Protein AF-A0A060CC88-F1 (afdb_monomer_lite)

Sequence (126 aa):
MRRVSWSDIPGWETEDHAAAWAAFAVTAHLIGMKDMSRVHPTPRQAFETLFDPYEVVPAGKAFFTGYYEPEIAGSLHRSARFTAALYAKPPGLKPPAKWHSRAEIAAGNLLAGQEIAWVETPVDAF

Structure (mmCIF, N/CA/C/O backbone):
data_AF-A0A060CC88-F1
#
_entry.id   AF-A0A060CC88-F1
#
loop_
_atom_site.group_PDB
_atom_site.id
_atom_site.type_symbol
_atom_site.label_atom_id
_atom_site.label_alt_id
_atom_site.label_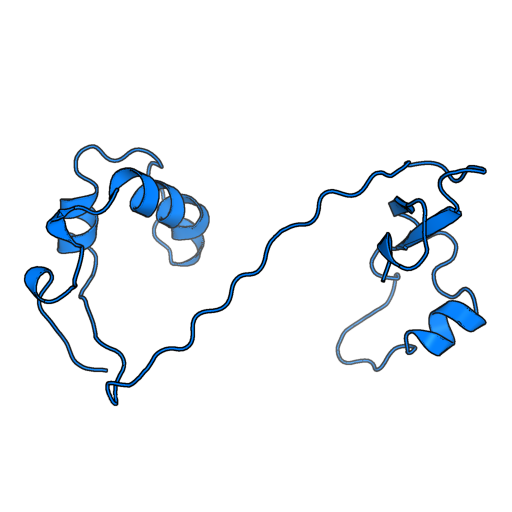comp_id
_atom_site.label_asym_id
_atom_site.label_entity_id
_atom_site.label_seq_id
_atom_site.pdbx_PDB_ins_code
_atom_site.Cartn_x
_atom_site.Cartn_y
_atom_site.Cartn_z
_atom_site.occupancy
_atom_site.B_iso_or_equiv
_atom_site.auth_seq_id
_atom_site.auth_comp_id
_atom_site.auth_asym_id
_atom_site.auth_atom_id
_atom_site.pdbx_PDB_model_num
ATOM 1 N N . MET A 1 1 ? 14.843 -16.478 -15.409 1.00 89.06 1 MET A N 1
ATOM 2 C CA . MET A 1 1 ? 14.614 -15.147 -16.013 1.00 89.06 1 MET A CA 1
ATOM 3 C C . MET A 1 1 ? 15.405 -15.071 -17.311 1.00 89.06 1 MET A C 1
ATOM 5 O O . MET A 1 1 ? 16.429 -15.741 -17.402 1.00 89.06 1 MET A O 1
ATOM 9 N N . ARG A 1 2 ? 14.934 -14.311 -18.301 1.00 92.31 2 ARG A N 1
ATOM 10 C CA . ARG A 1 2 ? 15.575 -14.109 -19.612 1.00 92.31 2 ARG A CA 1
ATOM 11 C C . ARG A 1 2 ? 15.748 -12.610 -19.848 1.00 92.31 2 ARG A C 1
ATOM 13 O O . ARG A 1 2 ? 14.771 -11.886 -19.715 1.00 92.31 2 ARG A O 1
ATOM 20 N N . ARG A 1 3 ? 16.956 -12.143 -20.177 1.00 95.31 3 ARG A N 1
ATOM 21 C CA . ARG A 1 3 ? 17.171 -10.728 -20.533 1.00 95.31 3 ARG A CA 1
ATOM 22 C C . ARG A 1 3 ? 16.464 -10.423 -21.854 1.00 95.31 3 ARG A C 1
ATOM 24 O O . ARG A 1 3 ? 16.537 -11.242 -22.771 1.00 95.31 3 ARG A O 1
ATOM 31 N N . VAL A 1 4 ? 15.811 -9.271 -21.939 1.00 95.69 4 VAL A N 1
ATOM 32 C CA . VAL A 1 4 ? 15.139 -8.772 -23.150 1.00 95.69 4 VAL A CA 1
ATOM 33 C C . VAL A 1 4 ? 15.612 -7.350 -23.459 1.00 95.69 4 VAL A C 1
ATOM 35 O O . VAL A 1 4 ? 16.391 -6.780 -22.696 1.00 95.69 4 VAL A O 1
ATOM 38 N N . SER A 1 5 ? 15.206 -6.786 -24.591 1.00 97.06 5 SER A N 1
ATOM 39 C CA . SER A 1 5 ? 15.377 -5.360 -24.875 1.00 97.06 5 SER A CA 1
ATOM 40 C C . SER A 1 5 ? 14.166 -4.562 -24.381 1.00 97.06 5 SER A C 1
ATOM 42 O O . SER A 1 5 ? 13.076 -5.105 -24.218 1.00 97.06 5 SER A O 1
ATOM 44 N N . TRP A 1 6 ? 14.333 -3.256 -24.168 1.00 97.38 6 TRP A N 1
ATOM 45 C CA . TRP A 1 6 ? 13.218 -2.373 -23.802 1.00 97.38 6 TRP A CA 1
ATOM 46 C C . TRP A 1 6 ? 12.116 -2.352 -24.870 1.00 97.38 6 TRP A C 1
ATOM 48 O O . TRP A 1 6 ? 10.936 -2.336 -24.533 1.00 97.38 6 TRP A O 1
ATOM 58 N N . SER A 1 7 ? 12.486 -2.456 -26.151 1.00 96.00 7 SER A N 1
ATOM 59 C CA . SER A 1 7 ? 11.533 -2.553 -27.263 1.00 96.00 7 SER A CA 1
ATOM 60 C C . SER A 1 7 ? 10.759 -3.874 -27.309 1.00 96.00 7 SER A C 1
ATOM 62 O O . SER A 1 7 ? 9.745 -3.948 -27.999 1.00 96.00 7 SER A O 1
ATOM 64 N N . ASP A 1 8 ? 11.200 -4.907 -26.580 1.00 94.94 8 ASP A N 1
ATOM 65 C CA . ASP A 1 8 ? 10.458 -6.168 -26.464 1.00 94.94 8 ASP A CA 1
ATOM 66 C C . ASP A 1 8 ? 9.316 -6.085 -25.437 1.00 94.94 8 ASP A C 1
ATOM 68 O O . ASP A 1 8 ? 8.498 -7.001 -25.373 1.00 94.94 8 ASP A O 1
ATOM 72 N N . ILE A 1 9 ? 9.247 -5.022 -24.620 1.00 94.81 9 ILE A N 1
ATOM 73 C CA . ILE A 1 9 ? 8.206 -4.842 -23.600 1.00 94.81 9 ILE A CA 1
ATOM 74 C C . ILE A 1 9 ? 6.976 -4.182 -24.241 1.00 94.81 9 ILE A C 1
ATOM 76 O O . ILE A 1 9 ? 7.029 -3.004 -24.613 1.00 94.81 9 ILE A O 1
ATOM 80 N N . PRO A 1 10 ? 5.831 -4.885 -24.342 1.00 94.19 10 PRO A N 1
ATOM 81 C CA . PRO A 1 10 ? 4.619 -4.299 -24.898 1.00 94.19 10 PRO A CA 1
ATOM 82 C C . PRO A 1 10 ? 4.166 -3.084 -24.083 1.00 94.19 10 PRO A C 1
ATOM 84 O O . PRO A 1 10 ? 4.051 -3.160 -22.863 1.00 94.19 10 PRO A O 1
ATOM 87 N N . GLY A 1 11 ? 3.885 -1.974 -24.766 1.00 96.62 11 GLY A N 1
ATOM 88 C CA . GLY A 1 11 ? 3.419 -0.733 -24.140 1.00 96.62 11 GLY A CA 1
ATOM 89 C C . GLY A 1 11 ? 4.525 0.196 -23.636 1.00 96.62 11 GLY A C 1
ATOM 90 O O . GLY A 1 11 ? 4.208 1.340 -23.321 1.00 96.62 11 GLY A O 1
ATOM 91 N N . TRP A 1 12 ? 5.799 -0.230 -23.642 1.00 97.81 12 TRP A N 1
ATOM 92 C CA . TRP A 1 12 ? 6.913 0.590 -23.146 1.00 97.81 12 TRP A CA 1
ATOM 93 C C . TRP A 1 12 ? 6.959 1.972 -23.797 1.00 97.81 12 TRP A C 1
ATOM 95 O O . TRP A 1 12 ? 7.004 2.970 -23.101 1.00 97.81 12 TRP A O 1
ATOM 105 N N . GLU A 1 13 ? 6.843 2.061 -25.123 1.00 97.12 13 GLU A N 1
ATOM 106 C CA . GLU A 1 13 ? 6.910 3.338 -25.854 1.00 97.12 13 GLU A CA 1
ATOM 107 C C . GLU A 1 13 ? 5.840 4.365 -25.439 1.00 97.12 13 GLU A C 1
ATOM 109 O O . GLU A 1 13 ? 6.068 5.569 -25.545 1.00 97.12 13 GLU A O 1
ATOM 114 N N . THR A 1 14 ? 4.677 3.898 -24.982 1.00 97.25 14 THR A N 1
ATOM 115 C CA . THR A 1 14 ? 3.489 4.725 -24.711 1.00 97.25 14 THR A CA 1
ATOM 116 C C . THR A 1 14 ? 3.160 4.861 -23.225 1.00 97.25 14 THR A C 1
ATOM 118 O O . THR A 1 14 ? 2.155 5.479 -22.888 1.00 97.25 14 THR A O 1
ATOM 121 N N . GLU A 1 15 ? 3.967 4.269 -22.345 1.00 97.56 15 GLU A N 1
ATOM 122 C CA . GLU A 1 15 ? 3.767 4.299 -20.895 1.00 97.56 15 GLU A CA 1
ATOM 123 C C . GLU A 1 15 ? 3.889 5.723 -20.321 1.00 97.56 15 GLU A C 1
ATOM 125 O O . GLU A 1 15 ? 4.688 6.547 -20.792 1.00 97.56 15 GLU A O 1
ATOM 130 N N . ASP A 1 16 ? 3.156 6.001 -19.240 1.00 98.25 16 ASP A N 1
ATOM 131 C CA . ASP A 1 16 ? 3.384 7.184 -18.413 1.00 98.25 16 ASP A CA 1
ATOM 132 C C . ASP A 1 16 ? 4.591 6.947 -17.496 1.00 98.25 16 ASP A C 1
ATOM 134 O O . ASP A 1 16 ? 4.506 6.653 -16.299 1.00 98.25 16 ASP A O 1
ATOM 138 N N . HIS A 1 17 ? 5.773 7.102 -18.084 1.00 98.31 17 HIS A N 1
ATOM 139 C CA . HIS A 1 17 ? 7.029 6.933 -17.367 1.00 98.31 17 HIS A CA 1
ATOM 140 C C . HIS A 1 17 ? 7.181 7.937 -16.219 1.00 98.31 17 HIS A C 1
ATOM 142 O O . HIS A 1 17 ? 7.901 7.651 -15.263 1.00 98.31 17 HIS A O 1
ATOM 148 N N . ALA A 1 18 ? 6.532 9.106 -16.289 1.00 98.00 18 ALA A N 1
ATOM 149 C CA . ALA A 1 18 ? 6.578 10.080 -15.206 1.00 98.00 18 ALA A CA 1
ATOM 150 C C . ALA A 1 18 ? 5.829 9.550 -13.976 1.00 98.00 18 ALA A C 1
ATOM 152 O O . ALA A 1 18 ? 6.375 9.602 -12.872 1.00 98.00 18 ALA A O 1
ATOM 153 N N . ALA A 1 19 ? 4.640 8.968 -14.161 1.00 98.19 19 ALA A N 1
ATOM 154 C CA . ALA A 1 19 ? 3.905 8.295 -13.091 1.00 98.19 19 ALA A CA 1
ATOM 155 C C . ALA A 1 19 ? 4.666 7.073 -12.548 1.00 98.19 19 ALA A C 1
ATOM 157 O O . ALA A 1 19 ? 4.803 6.927 -11.330 1.00 98.19 19 ALA A O 1
ATOM 158 N N . ALA A 1 20 ? 5.234 6.238 -13.426 1.00 97.88 20 ALA A N 1
ATOM 159 C CA . ALA A 1 20 ? 6.042 5.084 -13.020 1.00 97.88 20 ALA A CA 1
ATOM 160 C C . ALA A 1 20 ? 7.279 5.500 -12.202 1.00 97.88 20 ALA A C 1
ATOM 162 O O . ALA A 1 20 ? 7.588 4.897 -11.172 1.00 97.88 20 ALA A O 1
ATOM 163 N N . TRP A 1 21 ? 7.966 6.569 -12.615 1.00 97.94 21 TRP A N 1
ATOM 164 C CA . TRP A 1 21 ? 9.109 7.111 -11.883 1.00 97.94 21 TRP A CA 1
ATOM 165 C C . TRP A 1 21 ? 8.697 7.702 -10.533 1.00 97.94 21 TRP A C 1
ATOM 167 O O . TRP A 1 21 ? 9.353 7.451 -9.521 1.00 97.94 21 TRP A O 1
ATOM 177 N N . ALA A 1 22 ? 7.591 8.448 -10.490 1.00 97.56 22 ALA A N 1
ATOM 178 C CA . ALA A 1 22 ? 7.056 8.985 -9.245 1.00 97.56 22 ALA A CA 1
ATOM 179 C C . ALA A 1 22 ? 6.737 7.863 -8.244 1.00 97.56 22 ALA A C 1
ATOM 181 O O . ALA A 1 22 ? 7.060 8.008 -7.064 1.00 97.56 22 ALA A O 1
ATOM 182 N N . ALA A 1 23 ? 6.179 6.740 -8.714 1.00 97.06 23 ALA A N 1
ATOM 183 C CA . ALA A 1 23 ? 5.937 5.546 -7.906 1.00 97.06 23 ALA A CA 1
ATOM 184 C C . ALA A 1 23 ? 7.245 4.907 -7.409 1.00 97.06 23 ALA A C 1
ATOM 186 O O . ALA A 1 23 ? 7.380 4.646 -6.213 1.00 97.06 23 ALA A O 1
ATOM 187 N N . PHE A 1 24 ? 8.239 4.724 -8.286 1.00 96.69 24 PHE A N 1
ATOM 188 C CA . PHE A 1 24 ? 9.566 4.217 -7.914 1.00 96.69 24 PHE A CA 1
ATOM 189 C C . PHE A 1 24 ? 10.240 5.084 -6.833 1.00 96.69 24 PHE A C 1
ATOM 191 O O . PHE A 1 24 ? 10.751 4.574 -5.833 1.00 96.69 24 PHE A O 1
ATOM 198 N N . ALA A 1 25 ? 10.181 6.409 -6.981 1.00 96.69 25 ALA A N 1
ATOM 199 C CA . ALA A 1 25 ? 10.796 7.360 -6.058 1.00 96.69 25 ALA A CA 1
ATOM 200 C C . ALA A 1 25 ? 10.208 7.315 -4.633 1.00 96.69 25 ALA A C 1
ATOM 202 O O . ALA A 1 25 ? 10.879 7.739 -3.691 1.00 96.69 25 ALA A O 1
ATOM 203 N N . VAL A 1 26 ? 8.991 6.781 -4.431 1.00 96.44 26 VAL A N 1
ATOM 204 C CA . VAL A 1 26 ? 8.395 6.621 -3.087 1.00 96.44 26 VAL A CA 1
ATOM 205 C C . VAL A 1 26 ? 9.268 5.731 -2.196 1.00 96.44 26 VAL A C 1
ATOM 207 O O . VAL A 1 26 ? 9.432 6.016 -1.009 1.00 96.44 26 VAL A O 1
ATOM 210 N N . THR A 1 27 ? 9.857 4.674 -2.760 1.00 96.00 27 THR A N 1
ATOM 211 C CA . THR A 1 27 ? 10.574 3.636 -2.002 1.00 96.00 27 THR A CA 1
ATOM 212 C C . THR A 1 27 ? 12.003 3.383 -2.476 1.00 96.00 27 THR A C 1
ATOM 214 O O . THR A 1 27 ? 12.683 2.557 -1.874 1.00 96.00 27 THR A O 1
ATOM 217 N N . ALA A 1 28 ? 12.515 4.125 -3.463 1.00 96.19 28 ALA A N 1
ATOM 218 C CA . ALA A 1 28 ? 13.893 4.003 -3.963 1.00 96.19 28 ALA A CA 1
ATOM 219 C C . ALA A 1 28 ? 14.964 4.009 -2.848 1.00 96.19 28 ALA A C 1
ATOM 221 O O . ALA A 1 28 ? 15.946 3.265 -2.896 1.00 96.19 28 ALA A O 1
ATOM 222 N N . HIS A 1 29 ? 14.740 4.779 -1.779 1.00 95.19 29 HIS A N 1
ATOM 223 C CA . HIS A 1 29 ? 15.638 4.828 -0.625 1.00 95.19 29 HIS A CA 1
ATOM 224 C C . HIS A 1 29 ? 15.807 3.470 0.086 1.00 95.19 29 HIS A C 1
ATOM 226 O O . HIS A 1 29 ? 16.868 3.220 0.659 1.00 95.19 29 HIS A O 1
ATOM 232 N N . LEU A 1 30 ? 14.805 2.579 0.030 1.00 95.75 30 LEU A N 1
ATOM 233 C CA . LEU A 1 30 ? 14.860 1.239 0.630 1.00 95.75 30 LEU A CA 1
ATOM 234 C C . LEU A 1 30 ? 15.884 0.332 -0.060 1.00 95.75 30 LEU A C 1
ATOM 236 O O . LEU A 1 30 ? 16.394 -0.592 0.567 1.00 95.75 30 LEU A O 1
ATOM 240 N N . ILE A 1 31 ? 16.212 0.613 -1.324 1.00 94.38 31 ILE A N 1
ATOM 241 C CA . ILE A 1 31 ? 17.228 -0.114 -2.099 1.00 94.38 31 ILE A CA 1
ATOM 242 C C . ILE A 1 31 ? 18.540 0.675 -2.229 1.00 94.38 31 ILE A C 1
ATOM 244 O O . ILE A 1 31 ? 19.373 0.375 -3.078 1.00 94.38 31 ILE A O 1
ATOM 248 N N . GLY A 1 32 ? 18.740 1.697 -1.390 1.00 94.75 32 GLY A N 1
ATOM 249 C CA . GLY A 1 32 ? 19.966 2.497 -1.361 1.00 94.75 32 GLY A CA 1
ATOM 250 C C . GLY A 1 32 ? 20.042 3.613 -2.408 1.00 94.75 32 GLY A C 1
ATOM 251 O O . GLY A 1 32 ? 21.021 4.358 -2.412 1.00 94.75 32 GLY A O 1
ATOM 252 N N . MET A 1 33 ? 19.016 3.789 -3.246 1.00 92.94 33 MET A N 1
ATOM 253 C CA . MET A 1 33 ? 18.933 4.886 -4.216 1.00 92.94 33 MET A CA 1
ATOM 254 C C . MET A 1 33 ? 18.329 6.120 -3.541 1.00 92.94 33 MET A C 1
ATOM 256 O O . MET A 1 33 ? 17.111 6.291 -3.459 1.00 92.94 33 MET A O 1
ATOM 260 N N . LYS A 1 34 ? 19.207 6.954 -2.984 1.00 90.75 34 LYS A N 1
ATOM 261 C CA . LYS A 1 34 ? 18.841 8.186 -2.273 1.00 90.75 34 LYS A CA 1
ATOM 262 C C . LYS A 1 34 ? 18.625 9.343 -3.247 1.00 90.75 34 LYS A C 1
ATOM 264 O O . LYS A 1 34 ? 19.069 9.292 -4.389 1.00 90.75 34 LYS A O 1
ATOM 269 N N . ASP A 1 35 ? 17.931 10.373 -2.771 1.00 86.88 35 ASP A N 1
ATOM 270 C CA . ASP A 1 35 ? 17.758 11.655 -3.468 1.00 86.88 35 ASP A CA 1
ATOM 271 C C . ASP A 1 35 ? 17.083 11.557 -4.848 1.00 86.88 35 ASP A C 1
ATOM 273 O O . ASP A 1 35 ? 17.238 12.423 -5.710 1.00 86.88 35 ASP A O 1
ATOM 277 N N . MET A 1 36 ? 16.275 10.513 -5.054 1.00 90.44 36 MET A N 1
ATOM 278 C CA . MET A 1 36 ? 15.466 10.384 -6.258 1.00 90.44 36 MET A CA 1
ATOM 279 C C . MET A 1 36 ? 14.275 11.335 -6.204 1.00 90.44 36 MET A C 1
ATOM 281 O O . MET A 1 36 ? 13.335 11.150 -5.431 1.00 90.44 36 MET A O 1
ATOM 285 N N . SER A 1 37 ? 14.322 12.371 -7.044 1.00 91.50 37 SER A N 1
ATOM 286 C CA . SER A 1 37 ? 13.198 13.284 -7.236 1.00 91.50 37 SER A CA 1
ATOM 287 C C . SER A 1 37 ? 11.984 12.522 -7.763 1.00 91.50 37 SER A C 1
ATOM 289 O O . SER A 1 37 ? 12.102 11.740 -8.706 1.00 91.50 37 SER A O 1
ATOM 291 N N . ARG A 1 38 ? 10.802 12.808 -7.204 1.00 90.75 38 ARG A N 1
ATOM 292 C CA . ARG A 1 38 ? 9.523 12.289 -7.718 1.00 90.75 38 ARG A CA 1
ATOM 293 C C . ARG A 1 38 ? 9.233 12.756 -9.144 1.00 90.75 38 ARG A C 1
ATOM 295 O O . ARG A 1 38 ? 8.552 12.055 -9.879 1.00 90.75 38 ARG A O 1
ATOM 302 N N . VAL A 1 39 ? 9.752 13.921 -9.529 1.00 92.31 39 VAL A N 1
ATOM 303 C CA . VAL A 1 39 ? 9.656 14.453 -10.892 1.00 92.31 39 VAL A CA 1
ATOM 304 C C . VAL A 1 39 ? 11.029 14.353 -11.540 1.00 92.31 39 VAL A C 1
ATOM 306 O O . VAL A 1 39 ? 11.975 15.003 -11.090 1.00 92.31 39 VAL A O 1
ATOM 309 N N . HIS A 1 40 ? 11.138 13.549 -12.595 1.00 94.81 40 HIS A N 1
ATOM 310 C CA . HIS A 1 40 ? 12.356 13.410 -13.386 1.00 94.81 40 HIS A CA 1
ATOM 311 C C . HIS A 1 40 ? 12.136 14.009 -14.782 1.00 94.81 40 HIS A C 1
ATOM 313 O O . HIS A 1 40 ? 11.074 13.778 -15.359 1.00 94.81 40 HIS A O 1
ATOM 319 N N . PRO A 1 41 ? 13.095 14.766 -15.347 1.00 94.06 41 PRO A N 1
ATOM 320 C CA . PRO A 1 41 ? 12.923 15.406 -16.655 1.00 94.06 41 PRO A CA 1
ATOM 321 C C . PRO A 1 41 ? 12.868 14.403 -17.817 1.00 94.06 41 PRO A C 1
ATOM 323 O O . PRO A 1 41 ? 12.227 14.669 -18.828 1.00 94.06 41 PRO A O 1
ATOM 326 N N . THR A 1 42 ? 13.523 13.247 -17.678 1.00 96.62 42 THR A N 1
ATOM 327 C CA . THR A 1 42 ? 13.576 12.192 -18.707 1.00 96.62 42 THR A CA 1
ATOM 328 C C . THR A 1 42 ? 13.339 10.802 -18.098 1.00 96.62 42 THR A C 1
ATOM 330 O O . THR A 1 42 ? 14.245 9.972 -18.032 1.00 96.62 42 THR A O 1
ATOM 333 N N . PRO A 1 43 ? 12.142 10.530 -17.549 1.00 97.19 43 PRO A N 1
ATOM 334 C CA . PRO A 1 43 ? 11.905 9.355 -16.704 1.00 97.19 43 PRO A CA 1
ATOM 335 C C . PRO A 1 43 ? 12.109 8.028 -17.448 1.00 97.19 43 PRO A C 1
ATOM 337 O O . PRO A 1 43 ? 12.669 7.091 -16.889 1.00 97.19 43 PRO A O 1
ATOM 340 N N . ARG A 1 44 ? 11.753 7.968 -18.736 1.00 97.81 44 ARG A N 1
ATOM 341 C CA . ARG A 1 44 ? 12.032 6.808 -19.592 1.00 97.81 44 ARG A CA 1
ATOM 342 C C . ARG A 1 44 ? 13.526 6.488 -19.679 1.00 97.81 44 ARG A C 1
ATOM 344 O O . ARG A 1 44 ? 13.932 5.369 -19.391 1.00 97.81 44 ARG A O 1
ATOM 351 N N . GLN A 1 45 ? 14.347 7.482 -20.024 1.00 97.81 45 GLN A N 1
ATOM 352 C CA . GLN A 1 45 ? 15.801 7.314 -20.136 1.00 97.81 45 GLN A CA 1
ATOM 353 C C . GLN A 1 45 ? 16.428 6.908 -18.799 1.00 97.81 45 GLN A C 1
ATOM 355 O O . GLN A 1 45 ? 17.399 6.153 -18.780 1.00 97.81 45 GLN A O 1
ATOM 360 N N . ALA A 1 46 ? 15.871 7.387 -17.682 1.00 96.38 46 ALA A N 1
ATOM 361 C CA . ALA A 1 46 ? 16.316 6.985 -16.355 1.00 96.38 46 ALA A CA 1
ATOM 362 C C . ALA A 1 46 ? 16.109 5.481 -16.133 1.00 96.38 46 ALA A C 1
ATOM 364 O O . ALA A 1 46 ? 17.050 4.804 -15.724 1.00 96.38 46 ALA A O 1
ATOM 365 N N . PHE A 1 47 ? 14.934 4.937 -16.473 1.00 97.56 47 PHE A N 1
ATOM 366 C CA . PHE A 1 47 ? 14.717 3.490 -16.423 1.00 97.56 47 PHE A CA 1
ATOM 367 C C . PHE A 1 47 ? 15.676 2.731 -17.346 1.00 97.56 47 PHE A C 1
ATOM 369 O O . PHE A 1 47 ? 16.331 1.794 -16.898 1.00 97.56 47 PHE A O 1
ATOM 376 N N . GLU A 1 48 ? 15.826 3.184 -18.594 1.00 97.75 48 GLU A N 1
ATOM 377 C CA . GLU A 1 48 ? 16.687 2.532 -19.590 1.00 97.75 48 GLU A CA 1
ATOM 378 C C . GLU A 1 48 ? 18.179 2.537 -19.221 1.00 97.75 48 GLU A C 1
ATOM 380 O O . GLU A 1 48 ? 18.921 1.656 -19.651 1.00 97.75 48 GLU A O 1
ATOM 385 N N . THR A 1 49 ? 18.617 3.509 -18.413 1.00 96.19 49 THR A N 1
ATOM 386 C CA . THR A 1 49 ? 20.011 3.645 -17.953 1.00 96.19 49 THR A CA 1
ATOM 387 C C . THR A 1 49 ? 20.275 2.886 -16.654 1.00 96.19 49 THR A C 1
ATOM 389 O O . THR A 1 49 ? 21.370 2.364 -16.455 1.00 96.19 49 THR A O 1
ATOM 392 N N . LEU A 1 50 ? 19.301 2.868 -15.741 1.00 95.12 50 LEU A N 1
ATOM 393 C CA . LEU A 1 50 ? 19.489 2.376 -14.372 1.00 95.12 50 LEU A CA 1
ATOM 394 C C . LEU A 1 50 ? 19.079 0.911 -14.192 1.00 95.12 50 LEU A C 1
ATOM 396 O O . LEU A 1 50 ? 19.466 0.299 -13.196 1.00 95.12 50 LEU A O 1
ATOM 400 N N . PHE A 1 51 ? 18.304 0.350 -15.123 1.00 96.44 51 PHE A N 1
ATOM 401 C CA . PHE A 1 51 ? 17.743 -0.993 -15.007 1.00 96.44 51 PHE A CA 1
ATOM 402 C C . PHE A 1 51 ? 17.962 -1.818 -16.275 1.00 96.44 51 PHE A C 1
ATOM 404 O O . PHE A 1 51 ? 18.023 -1.302 -17.388 1.00 96.44 51 PHE A O 1
ATOM 411 N N . ASP A 1 52 ? 18.012 -3.134 -16.089 1.00 97.00 52 ASP A N 1
ATOM 412 C CA . ASP A 1 52 ? 17.981 -4.117 -17.166 1.00 97.00 52 ASP A CA 1
ATOM 413 C C . ASP A 1 52 ? 16.628 -4.843 -17.158 1.00 97.00 52 ASP A C 1
ATOM 415 O O . ASP A 1 52 ? 16.235 -5.376 -16.113 1.00 97.00 52 ASP A O 1
ATOM 419 N N . PRO A 1 53 ? 15.919 -4.934 -18.295 1.00 96.75 53 PRO A N 1
ATOM 420 C CA . PRO A 1 53 ? 14.661 -5.654 -18.346 1.00 96.75 53 PRO A CA 1
ATOM 421 C C . PRO A 1 53 ? 14.883 -7.168 -18.471 1.00 96.75 53 PRO A C 1
ATOM 423 O O . PRO A 1 53 ? 15.637 -7.664 -19.316 1.00 96.75 53 PRO A O 1
ATOM 426 N N . TYR A 1 54 ? 14.174 -7.919 -17.628 1.00 94.88 54 TYR A N 1
ATOM 427 C CA . TYR A 1 54 ? 14.156 -9.378 -17.643 1.00 94.88 54 TYR A CA 1
ATOM 428 C C . TYR A 1 54 ? 12.724 -9.898 -17.667 1.00 94.8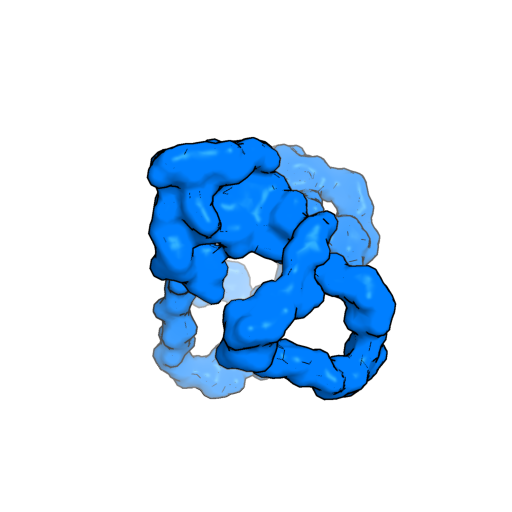8 54 TYR A C 1
ATOM 430 O O . TYR A 1 54 ? 11.888 -9.527 -16.848 1.00 94.88 54 TYR A O 1
ATOM 438 N N . GLU A 1 55 ? 12.471 -10.849 -18.551 1.00 91.56 55 GLU A N 1
ATOM 439 C CA . GLU A 1 55 ? 11.247 -11.632 -18.565 1.00 91.56 55 GLU A CA 1
ATOM 440 C C . GLU A 1 55 ? 11.334 -12.784 -17.548 1.00 91.56 55 GLU A C 1
ATOM 442 O O . GLU A 1 55 ? 12.336 -13.513 -17.452 1.00 91.56 55 GLU A O 1
ATOM 447 N N . VAL A 1 56 ? 10.262 -12.980 -16.782 1.00 90.81 56 VAL A N 1
ATOM 448 C CA . VAL A 1 56 ? 10.104 -14.121 -15.872 1.00 90.81 56 VAL A CA 1
ATOM 449 C C . VAL A 1 56 ? 9.621 -15.335 -16.675 1.00 90.81 56 VAL A C 1
ATOM 451 O O . VAL A 1 56 ? 8.632 -15.249 -17.394 1.00 90.81 56 VAL A O 1
ATOM 454 N N . VAL A 1 57 ? 10.330 -16.466 -16.561 1.00 85.06 57 VAL A N 1
ATOM 455 C CA . VAL A 1 57 ? 10.109 -17.682 -17.372 1.00 85.06 57 VAL A CA 1
ATOM 456 C C . VAL A 1 57 ? 9.817 -18.916 -16.494 1.00 85.06 57 VAL A C 1
ATOM 458 O O . VAL A 1 57 ? 10.315 -18.950 -15.366 1.00 85.06 57 VAL A O 1
ATOM 461 N N . PRO A 1 58 ? 9.093 -19.946 -16.990 1.00 81.56 58 PRO A N 1
ATOM 462 C CA . PRO A 1 58 ? 8.564 -20.077 -18.351 1.00 81.56 58 PRO A CA 1
ATOM 463 C C . PRO A 1 58 ? 7.517 -19.010 -18.657 1.00 81.56 58 PRO A C 1
ATOM 465 O O . PRO A 1 58 ? 6.701 -18.673 -17.801 1.00 81.56 58 PRO A O 1
ATOM 468 N N . ALA A 1 59 ? 7.580 -18.461 -19.871 1.00 67.38 59 ALA A N 1
ATOM 469 C CA . ALA A 1 59 ? 6.563 -17.536 -20.341 1.00 67.38 59 ALA A CA 1
ATOM 470 C C . ALA A 1 59 ? 5.202 -18.249 -20.275 1.00 67.38 59 ALA A C 1
ATOM 472 O O . ALA A 1 59 ? 5.039 -19.359 -20.784 1.00 67.38 59 ALA A O 1
ATOM 473 N N . GLY A 1 60 ? 4.244 -17.640 -19.588 1.00 67.38 60 GLY A N 1
ATOM 474 C CA . GLY A 1 60 ? 2.930 -18.209 -19.317 1.00 67.38 60 GLY A CA 1
ATOM 475 C C . GLY A 1 60 ? 1.931 -17.105 -18.989 1.00 67.38 60 GLY A C 1
ATOM 476 O O . GLY A 1 60 ? 2.287 -15.929 -18.940 1.00 67.38 60 GLY A O 1
ATOM 477 N N . LYS A 1 61 ? 0.663 -17.467 -18.768 1.00 71.44 61 LYS A N 1
ATOM 478 C CA . LYS A 1 61 ? -0.365 -16.500 -18.361 1.00 71.44 61 LYS A CA 1
ATOM 479 C C . LYS A 1 61 ? -0.086 -16.057 -16.925 1.00 71.44 61 LYS A C 1
ATOM 481 O O . LYS A 1 61 ? -0.480 -16.744 -15.986 1.00 71.44 61 LYS A O 1
ATOM 486 N N . ALA A 1 62 ? 0.609 -14.935 -16.757 1.00 81.62 62 ALA A N 1
ATOM 487 C CA . ALA A 1 62 ? 0.639 -14.242 -15.477 1.00 81.62 62 ALA A CA 1
ATOM 488 C C . ALA A 1 62 ? -0.810 -13.965 -15.040 1.00 81.62 62 ALA A C 1
ATOM 490 O O . ALA A 1 62 ? -1.637 -13.528 -15.845 1.00 81.62 62 ALA A O 1
ATOM 491 N N . PHE A 1 63 ? -1.130 -14.281 -13.787 1.00 88.88 63 PHE A N 1
ATOM 492 C CA . PHE A 1 63 ? -2.445 -14.021 -13.217 1.00 88.88 63 PHE A CA 1
ATOM 493 C C . PHE A 1 63 ? -2.366 -12.748 -12.383 1.00 88.88 63 PHE A C 1
ATOM 495 O O . PHE A 1 63 ? -1.680 -12.711 -11.364 1.00 88.88 63 PHE A O 1
ATOM 502 N N . PHE A 1 64 ? -3.044 -11.704 -12.847 1.00 91.12 64 PHE A N 1
ATOM 503 C CA . PHE A 1 64 ? -3.088 -10.415 -12.173 1.00 91.12 64 PHE A CA 1
ATOM 504 C C . PHE A 1 64 ? -4.366 -10.305 -11.343 1.00 91.12 64 PHE A C 1
ATOM 506 O O . PHE A 1 64 ? -5.460 -10.599 -11.824 1.00 91.12 64 PHE A O 1
ATOM 513 N N . THR A 1 65 ? -4.221 -9.851 -10.103 1.00 96.06 65 THR A N 1
ATOM 514 C CA . THR A 1 65 ? -5.322 -9.534 -9.186 1.00 96.06 65 THR A CA 1
ATOM 515 C C . THR A 1 65 ? -5.180 -8.101 -8.690 1.00 96.06 65 THR A C 1
ATOM 517 O O . THR A 1 65 ? -4.077 -7.560 -8.686 1.00 96.06 65 THR A O 1
ATOM 520 N N . GLY A 1 66 ? -6.276 -7.502 -8.227 1.00 96.06 66 GLY A N 1
ATOM 521 C CA . GLY A 1 66 ? -6.266 -6.187 -7.587 1.00 96.06 66 GLY A CA 1
ATOM 522 C C . GLY A 1 66 ? -6.531 -6.282 -6.088 1.00 96.06 66 GLY A C 1
ATOM 523 O O . GLY A 1 66 ? -7.269 -7.155 -5.636 1.00 96.06 66 GLY A O 1
ATOM 524 N N . TYR A 1 67 ? -5.959 -5.350 -5.336 1.00 97.75 67 TYR A N 1
ATOM 525 C CA . TYR A 1 67 ? -6.376 -5.013 -3.978 1.00 97.75 67 TYR A CA 1
ATOM 526 C C . TYR A 1 67 ? -6.575 -3.495 -3.907 1.00 97.75 67 TYR A C 1
ATOM 528 O O . TYR A 1 67 ? -6.061 -2.762 -4.752 1.00 97.75 67 TYR A O 1
ATOM 536 N N . TYR A 1 68 ? -7.336 -3.029 -2.925 1.00 96.38 68 TYR A N 1
ATOM 537 C CA . TYR A 1 68 ? -7.578 -1.609 -2.690 1.00 96.38 68 TYR A CA 1
ATOM 538 C C . TYR A 1 68 ? -7.632 -1.336 -1.185 1.00 96.38 68 TYR A C 1
ATOM 540 O O . TYR A 1 68 ? -7.731 -2.268 -0.385 1.00 96.38 68 TYR A O 1
ATOM 548 N N . GLU A 1 69 ? -7.552 -0.063 -0.812 1.00 96.75 69 GLU A N 1
ATOM 549 C CA . GLU A 1 69 ? -7.786 0.402 0.553 1.00 96.75 69 GLU A CA 1
ATOM 550 C C . GLU A 1 69 ? -9.258 0.835 0.674 1.00 96.75 69 GLU A C 1
ATOM 552 O O . GLU A 1 69 ? -9.661 1.767 -0.027 1.00 96.75 69 GLU A O 1
ATOM 557 N N . PRO A 1 70 ? -10.098 0.143 1.468 1.00 95.44 70 PRO A N 1
ATOM 558 C CA . PRO A 1 70 ? -11.502 0.508 1.607 1.00 95.44 70 PRO A CA 1
ATOM 559 C C . PRO A 1 70 ? -11.672 1.791 2.422 1.00 95.44 70 PRO A C 1
ATOM 561 O O . PRO A 1 70 ? -11.008 1.990 3.438 1.00 95.44 70 PRO A O 1
ATOM 564 N N . GLU A 1 71 ? -12.624 2.629 2.014 1.00 96.56 71 GLU A N 1
ATOM 565 C CA . GLU A 1 71 ? -13.053 3.796 2.783 1.00 96.56 71 GLU A CA 1
ATOM 566 C C . GLU A 1 71 ? -14.303 3.441 3.597 1.00 96.56 71 GLU A C 1
ATOM 568 O O . GLU A 1 71 ? -15.328 3.043 3.040 1.00 96.56 71 GLU A O 1
ATOM 573 N N . ILE A 1 72 ? -14.210 3.554 4.924 1.00 96.69 72 ILE A N 1
ATOM 574 C CA . ILE A 1 72 ? -15.257 3.132 5.862 1.00 96.69 72 ILE A CA 1
ATOM 575 C C . ILE A 1 72 ? -15.572 4.284 6.816 1.00 96.69 72 ILE A C 1
ATOM 577 O O . ILE A 1 72 ? -14.675 4.877 7.417 1.00 96.69 72 ILE A O 1
ATOM 581 N N . ALA A 1 73 ? -16.862 4.581 6.994 1.00 97.38 73 ALA A N 1
ATOM 582 C CA . ALA A 1 73 ? -17.304 5.568 7.969 1.00 97.38 73 ALA A CA 1
ATOM 583 C C . ALA A 1 73 ? -16.988 5.100 9.398 1.00 97.38 73 ALA A C 1
ATOM 585 O O . ALA A 1 73 ? -17.353 3.995 9.806 1.00 97.38 73 ALA A O 1
ATOM 586 N N . GLY A 1 74 ? -16.356 5.970 10.184 1.00 97.56 74 GLY A N 1
ATOM 587 C CA . GLY A 1 74 ? -15.966 5.653 11.551 1.00 97.56 74 GLY A CA 1
ATOM 588 C C . GLY A 1 74 ? -15.990 6.851 12.491 1.00 97.56 74 GLY A C 1
ATOM 589 O O . GLY A 1 74 ? -16.145 8.002 12.086 1.00 97.56 74 GLY A O 1
ATOM 590 N N . SER A 1 75 ? -15.828 6.557 13.776 1.00 98.38 75 SER A N 1
ATOM 591 C CA . SER A 1 75 ? -15.772 7.527 14.866 1.00 98.38 75 SER A CA 1
ATOM 592 C C . SER A 1 75 ? -14.663 7.167 15.848 1.00 98.38 75 SER A C 1
ATOM 594 O O . SER A 1 75 ? -14.470 5.999 16.177 1.00 98.38 75 SER A O 1
ATOM 596 N N . LEU A 1 76 ? -13.976 8.174 16.391 1.00 98.12 76 LEU A N 1
ATOM 597 C CA . LEU A 1 76 ? -13.016 7.979 17.488 1.00 98.12 76 LEU A CA 1
ATOM 598 C C . LEU A 1 76 ? -13.704 7.620 18.818 1.00 98.12 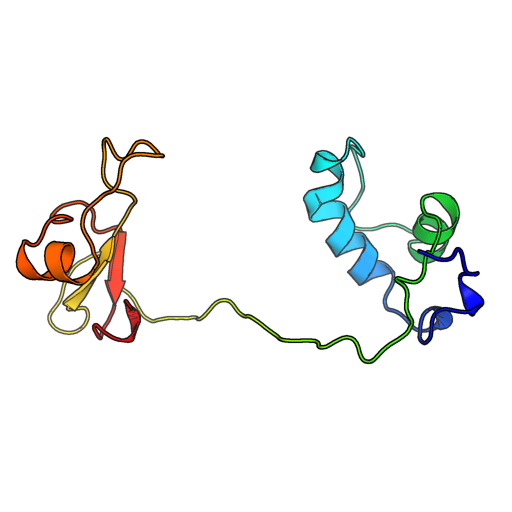76 LEU A C 1
ATOM 600 O O . LEU A 1 76 ? -13.060 7.138 19.745 1.00 98.12 76 LEU A O 1
ATOM 604 N N . HIS A 1 77 ? -15.019 7.834 18.919 1.00 97.50 77 HIS A N 1
ATOM 605 C CA . HIS A 1 77 ? -15.810 7.540 20.110 1.00 97.50 77 HIS A CA 1
ATOM 606 C C . HIS A 1 77 ? -16.977 6.607 19.788 1.00 97.50 77 HIS A C 1
ATOM 608 O O . HIS A 1 77 ? -17.704 6.811 18.809 1.00 97.50 77 HIS A O 1
ATOM 614 N N . ARG A 1 78 ? -17.196 5.612 20.652 1.00 97.81 78 ARG A N 1
ATOM 615 C CA . ARG A 1 78 ? -18.340 4.703 20.556 1.00 97.81 78 ARG A CA 1
ATOM 616 C C . ARG A 1 78 ? -19.652 5.478 20.643 1.00 97.81 78 ARG A C 1
ATOM 618 O O . ARG A 1 78 ? -19.805 6.360 21.485 1.00 97.81 78 ARG A O 1
ATOM 625 N N . SER A 1 79 ? -20.623 5.113 19.815 1.00 97.75 79 SER A N 1
ATOM 626 C CA . SER A 1 79 ? -21.965 5.704 19.834 1.00 97.75 79 SER A CA 1
ATOM 627 C C . SER A 1 79 ? -23.027 4.664 19.482 1.00 97.75 79 SER A C 1
ATOM 629 O O . SER A 1 79 ? -22.708 3.503 19.247 1.00 97.75 79 SER A O 1
ATOM 631 N N . ALA A 1 80 ? -24.296 5.076 19.427 1.00 97.44 80 ALA A N 1
ATOM 632 C CA . ALA A 1 80 ? -25.375 4.209 18.955 1.00 97.44 80 ALA A CA 1
ATOM 633 C C . ALA A 1 80 ? -25.210 3.796 17.478 1.00 97.44 80 ALA A C 1
ATOM 635 O O . ALA A 1 80 ? -25.668 2.723 17.105 1.00 97.44 80 ALA A O 1
ATOM 636 N N . ARG A 1 81 ? -24.551 4.627 16.654 1.00 97.62 81 ARG A N 1
ATOM 637 C CA . ARG A 1 81 ? -24.277 4.339 15.235 1.00 97.62 81 ARG A CA 1
ATOM 638 C C . ARG A 1 81 ? -22.980 3.551 15.047 1.00 97.62 81 ARG A C 1
ATOM 640 O O . ARG A 1 81 ? -22.958 2.592 14.295 1.00 97.62 81 ARG A O 1
ATOM 647 N N . PHE A 1 82 ? -21.915 3.943 15.744 1.00 98.44 82 PHE A N 1
ATOM 648 C CA . PHE A 1 82 ? -20.584 3.340 15.624 1.00 98.44 82 PHE A CA 1
ATOM 649 C C . PHE A 1 82 ? -20.327 2.410 16.809 1.00 98.44 82 PHE A C 1
ATOM 651 O O . PHE A 1 82 ? -19.941 2.864 17.893 1.00 98.44 82 PHE A O 1
ATOM 658 N N . THR A 1 83 ? -20.607 1.120 16.613 1.00 96.94 83 THR A N 1
ATOM 659 C CA . THR A 1 83 ? -20.679 0.124 17.696 1.00 96.94 83 THR A CA 1
ATOM 660 C C . THR A 1 83 ? -19.643 -0.991 17.611 1.00 96.94 83 THR A C 1
ATOM 662 O O . THR A 1 83 ? -19.439 -1.659 18.627 1.00 96.94 83 THR A O 1
ATOM 665 N N . ALA A 1 84 ? -18.972 -1.172 16.468 1.00 96.94 84 ALA A N 1
ATOM 666 C CA . ALA A 1 84 ? -17.948 -2.194 16.257 1.00 96.94 84 ALA A CA 1
ATOM 667 C C . ALA A 1 84 ? -16.545 -1.577 16.313 1.00 96.94 84 ALA A C 1
ATOM 669 O O . ALA A 1 84 ? -16.264 -0.630 15.590 1.00 96.94 84 ALA A O 1
ATOM 670 N N . ALA A 1 85 ? -15.668 -2.077 17.180 1.00 97.12 85 ALA A N 1
ATOM 671 C CA . ALA A 1 85 ? -14.337 -1.504 17.362 1.00 97.12 85 ALA A CA 1
ATOM 672 C C . ALA A 1 85 ? -13.318 -2.061 16.359 1.00 97.12 85 ALA A C 1
ATOM 674 O O . ALA A 1 85 ? -13.244 -3.268 16.131 1.00 97.12 85 ALA A O 1
ATOM 675 N N . LEU A 1 86 ? -12.478 -1.170 15.837 1.00 97.06 86 LEU A N 1
ATOM 676 C CA . LEU A 1 86 ? -11.176 -1.496 15.272 1.00 97.06 86 LEU A CA 1
ATOM 677 C C . LEU A 1 86 ? -10.146 -1.401 16.396 1.00 97.06 86 LEU A C 1
ATOM 679 O O . LEU A 1 86 ? -10.150 -0.432 17.159 1.00 97.06 86 LEU A O 1
ATOM 683 N N . TYR A 1 87 ? -9.257 -2.385 16.496 1.00 96.25 87 TYR A N 1
ATOM 684 C CA . TYR A 1 87 ? -8.302 -2.484 17.599 1.00 96.25 87 TYR A CA 1
ATOM 685 C C . TYR A 1 87 ? -6.860 -2.277 17.136 1.00 96.25 87 TYR A C 1
ATOM 687 O O . TYR A 1 87 ? -6.454 -2.744 16.071 1.00 96.25 87 TYR A O 1
ATOM 695 N N . ALA A 1 88 ? -6.061 -1.625 17.978 1.00 95.31 88 ALA A N 1
ATOM 696 C CA . ALA A 1 88 ? -4.613 -1.605 17.856 1.00 95.31 88 ALA A CA 1
ATOM 697 C C . ALA A 1 88 ? -4.019 -2.998 18.114 1.00 95.31 88 ALA A C 1
ATOM 699 O O . ALA A 1 88 ? -4.647 -3.898 18.680 1.00 95.31 88 ALA A O 1
ATOM 700 N N . LYS A 1 89 ? -2.742 -3.159 17.760 1.00 92.00 89 LYS A N 1
ATOM 701 C CA . LYS A 1 89 ? -1.962 -4.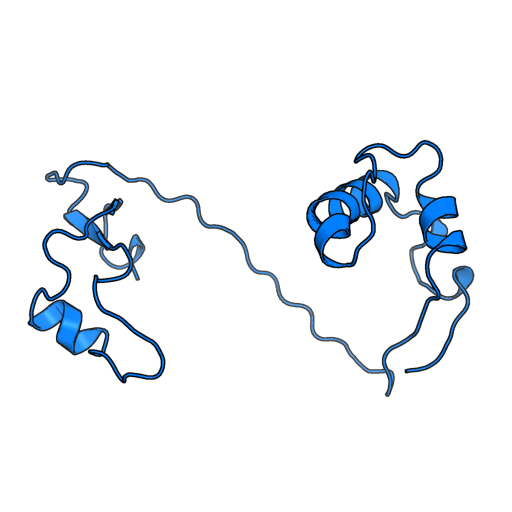326 18.173 1.00 92.00 89 LYS A CA 1
ATOM 702 C C . LYS A 1 89 ? -1.936 -4.413 19.714 1.00 92.00 89 LYS A C 1
ATOM 704 O O . LYS A 1 89 ? -1.499 -3.449 20.343 1.00 92.00 89 LYS A O 1
ATOM 709 N N . PRO A 1 90 ? -2.302 -5.556 20.330 1.00 89.12 90 PRO A N 1
ATOM 710 C CA . PRO A 1 90 ? -2.294 -5.682 21.782 1.00 89.12 90 PRO A CA 1
ATOM 711 C C . PRO A 1 90 ? -0.879 -5.548 22.371 1.00 89.12 90 PRO A C 1
ATOM 713 O O . PRO A 1 90 ? 0.096 -6.040 21.779 1.00 89.12 90 PRO A O 1
ATOM 716 N N . PRO A 1 91 ? -0.746 -4.929 23.559 1.00 83.06 91 PRO A N 1
ATOM 717 C CA . PRO A 1 91 ? 0.532 -4.811 24.243 1.00 83.06 91 PRO A CA 1
ATOM 718 C C . PRO A 1 91 ? 1.068 -6.198 24.612 1.00 83.06 91 PRO A C 1
ATOM 720 O O . PRO A 1 91 ? 0.325 -7.099 24.989 1.00 83.06 91 PRO A O 1
ATOM 723 N N . GLY A 1 92 ? 2.382 -6.387 24.493 1.00 79.25 92 GLY A N 1
ATOM 724 C CA . GLY A 1 92 ? 3.032 -7.654 24.847 1.00 79.25 92 GLY A CA 1
ATOM 725 C C . GLY A 1 92 ? 2.945 -8.757 23.788 1.00 79.25 92 GLY A C 1
ATOM 726 O O . GLY A 1 92 ? 3.629 -9.770 23.940 1.00 79.25 92 GLY A O 1
ATOM 727 N N . LEU A 1 93 ? 2.215 -8.554 22.682 1.00 84.75 93 LEU A N 1
ATOM 728 C CA . LEU A 1 93 ? 2.239 -9.477 21.547 1.00 84.75 93 LEU A CA 1
ATOM 729 C C . LEU A 1 93 ? 3.620 -9.465 20.871 1.00 84.75 93 LEU A C 1
ATOM 731 O O . LEU A 1 93 ? 3.950 -8.577 20.071 1.00 84.75 93 LEU A O 1
ATOM 735 N N . LYS A 1 94 ? 4.422 -10.481 21.201 1.00 81.00 94 LYS A N 1
ATOM 736 C CA . LYS A 1 94 ? 5.748 -10.744 20.636 1.00 81.00 94 LYS A CA 1
ATOM 737 C C . LYS A 1 94 ? 5.679 -11.972 19.722 1.00 81.00 94 LYS A C 1
ATOM 739 O O . LYS A 1 94 ? 5.530 -13.086 20.225 1.00 81.00 94 LYS A O 1
ATOM 744 N N . PRO A 1 95 ? 5.800 -11.808 18.394 1.00 77.00 95 PRO A N 1
ATOM 745 C CA . PRO A 1 95 ? 6.051 -12.941 17.507 1.00 77.00 95 PRO A CA 1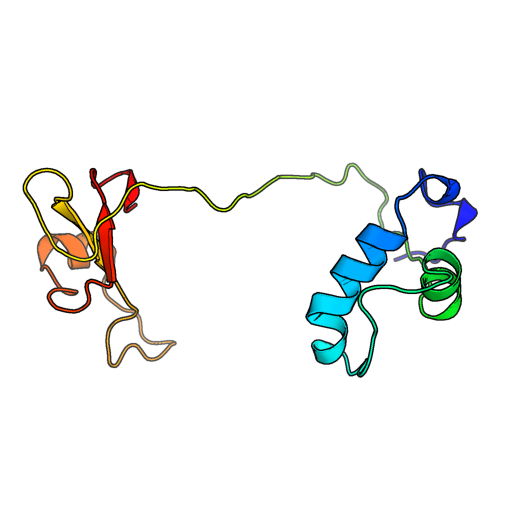
ATOM 746 C C . PRO A 1 95 ? 7.292 -13.721 17.992 1.00 77.00 95 PRO A C 1
ATOM 748 O O . PRO A 1 95 ? 8.240 -13.081 18.453 1.00 77.00 95 PRO A O 1
ATOM 751 N N . PRO A 1 96 ? 7.318 -15.067 17.935 1.00 73.38 96 PRO A N 1
ATOM 752 C CA . PRO A 1 96 ? 6.382 -15.969 17.257 1.00 73.38 96 PRO A CA 1
ATOM 753 C C . PRO A 1 96 ? 5.267 -16.533 18.163 1.00 73.38 96 PRO A C 1
ATOM 755 O O . PRO A 1 96 ? 4.685 -17.564 17.831 1.00 73.38 96 PRO A O 1
ATOM 758 N N . ALA A 1 97 ? 4.983 -15.923 19.321 1.00 77.62 97 ALA A N 1
ATOM 759 C CA . ALA A 1 97 ? 4.011 -16.477 20.263 1.00 77.62 97 ALA A CA 1
ATOM 760 C C . ALA A 1 97 ? 2.624 -16.625 19.613 1.00 77.62 97 ALA A C 1
ATOM 762 O O . ALA A 1 97 ? 2.074 -15.662 19.071 1.00 77.62 97 ALA A O 1
ATOM 763 N N . LYS A 1 98 ? 2.051 -17.833 19.689 1.00 83.06 98 LYS A N 1
ATOM 764 C CA . LYS A 1 98 ? 0.657 -18.062 19.305 1.00 83.06 98 LYS A CA 1
ATOM 765 C C . LYS A 1 98 ? -0.229 -17.263 20.256 1.00 83.06 98 LYS A C 1
ATOM 767 O O . LYS A 1 98 ? -0.180 -17.470 21.466 1.00 83.06 98 LYS A O 1
ATOM 772 N N . TRP A 1 99 ? -1.009 -16.351 19.694 1.00 88.56 99 TRP A N 1
ATOM 773 C CA . TRP A 1 99 ? -1.991 -15.567 20.433 1.00 88.56 99 TRP A CA 1
ATOM 774 C C . TRP A 1 99 ? -3.394 -16.169 20.304 1.00 88.56 99 TRP A C 1
ATOM 776 O O . TRP A 1 99 ? -3.582 -17.213 19.672 1.00 88.56 99 TRP A O 1
ATOM 786 N N . HIS A 1 100 ? -4.372 -15.492 20.898 1.00 91.81 100 HIS A N 1
ATOM 787 C CA . HIS A 1 100 ? -5.787 -15.821 20.791 1.00 91.81 100 HIS A CA 1
ATOM 788 C C . HIS A 1 100 ? -6.291 -15.715 19.346 1.00 91.81 100 HIS A C 1
ATOM 790 O O 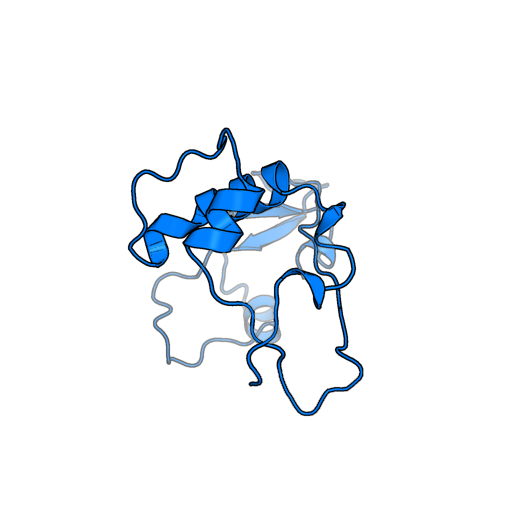. HIS A 1 100 ? -5.929 -14.802 18.601 1.00 91.81 100 HIS A O 1
ATOM 796 N N . SER A 1 101 ? -7.152 -16.652 18.962 1.00 93.06 101 SER A N 1
ATOM 797 C CA . SER A 1 101 ? -7.910 -16.626 17.713 1.00 93.06 101 SER A CA 1
ATOM 798 C C . SER A 1 101 ? -8.951 -15.503 17.708 1.00 93.06 101 SER A C 1
ATOM 800 O O . SER A 1 101 ? -9.344 -14.991 18.756 1.00 93.06 101 SER A O 1
ATOM 802 N N . ARG A 1 102 ? -9.475 -15.166 16.522 1.00 93.50 102 ARG A N 1
ATOM 803 C CA . ARG A 1 102 ? -10.569 -14.189 16.379 1.00 93.50 102 ARG A CA 1
ATOM 804 C C . ARG A 1 102 ? -11.775 -14.530 17.266 1.00 93.50 102 ARG A C 1
ATOM 806 O O . ARG A 1 102 ? -12.332 -13.638 17.897 1.00 93.50 102 ARG A O 1
ATOM 813 N N . ALA A 1 103 ? -12.153 -15.808 17.334 1.00 95.00 103 ALA A N 1
ATOM 814 C CA . ALA A 1 103 ? -13.286 -16.260 18.140 1.00 95.00 103 ALA A CA 1
ATOM 815 C C . ALA A 1 103 ? -13.039 -16.074 19.647 1.00 95.00 103 ALA A C 1
ATOM 817 O O . ALA A 1 103 ? -13.912 -15.576 20.351 1.00 95.00 103 ALA A O 1
ATOM 818 N N . GLU A 1 104 ? -11.841 -16.411 20.133 1.00 95.44 104 GLU A N 1
ATOM 819 C CA . GLU A 1 104 ? -11.462 -16.223 21.541 1.00 95.44 104 GLU A CA 1
ATOM 820 C C . GLU A 1 104 ? -11.369 -14.737 21.914 1.00 95.44 104 GLU A C 1
ATOM 822 O O . GLU A 1 104 ? -11.826 -14.348 22.987 1.00 95.44 104 GLU A O 1
ATOM 827 N N . ILE A 1 105 ? -10.838 -13.897 21.016 1.00 93.56 105 ILE A N 1
ATOM 828 C CA . ILE A 1 105 ? -10.786 -12.439 21.199 1.00 93.56 105 ILE A CA 1
ATOM 829 C C . ILE A 1 105 ? -12.193 -11.868 21.368 1.00 93.56 105 ILE A C 1
ATOM 831 O O . ILE A 1 105 ? -12.429 -11.121 22.317 1.00 93.56 105 ILE A O 1
ATOM 835 N N . ALA A 1 106 ? -13.117 -12.233 20.475 1.00 92.38 106 ALA A N 1
ATOM 836 C CA . ALA A 1 106 ? -14.489 -11.740 20.504 1.00 92.38 106 ALA A CA 1
ATOM 837 C C . ALA A 1 106 ? -15.257 -12.243 21.737 1.00 92.38 106 ALA A C 1
ATOM 839 O O . ALA A 1 106 ? -15.910 -11.453 22.414 1.00 92.38 106 ALA A O 1
ATOM 840 N N . ALA A 1 107 ? -15.144 -13.535 22.065 1.00 94.75 107 ALA A N 1
ATOM 841 C CA . ALA A 1 107 ? -15.832 -14.128 23.211 1.00 94.75 107 ALA A CA 1
ATOM 842 C C . ALA A 1 107 ? -15.316 -13.594 24.558 1.00 94.75 107 ALA A C 1
ATOM 844 O O . ALA A 1 107 ? -16.095 -13.435 25.494 1.00 94.75 107 ALA A O 1
ATOM 845 N N . GLY A 1 108 ? -14.011 -13.323 24.659 1.00 94.56 108 GLY A N 1
ATOM 846 C CA . GLY A 1 108 ? -13.370 -12.841 25.884 1.00 94.56 108 GLY A CA 1
ATOM 847 C C . GLY A 1 108 ? -13.248 -11.321 25.999 1.00 94.56 108 GLY A C 1
ATOM 848 O O . GLY A 1 108 ? -12.771 -10.846 27.025 1.00 94.56 108 GLY A O 1
ATOM 849 N N . ASN A 1 109 ? -13.630 -10.559 24.966 1.00 93.44 109 ASN A N 1
ATOM 850 C CA . ASN A 1 109 ? -13.395 -9.113 24.872 1.00 93.44 109 ASN A CA 1
ATOM 851 C C . ASN A 1 109 ? -11.922 -8.728 25.152 1.00 93.44 109 ASN A C 1
ATOM 853 O O . ASN A 1 109 ? -11.619 -7.783 25.880 1.00 93.44 109 ASN A O 1
ATOM 857 N N . LEU A 1 110 ? -10.983 -9.506 24.598 1.00 93.94 110 LEU A N 1
ATOM 858 C CA . LEU A 1 110 ? -9.567 -9.496 25.009 1.00 93.94 110 LEU A CA 1
ATOM 859 C C . LEU A 1 110 ? -8.776 -8.259 24.552 1.00 93.94 110 LEU A C 1
ATOM 861 O O . LEU A 1 110 ? -7.627 -8.084 24.952 1.00 93.94 110 LEU A O 1
ATOM 865 N N . LEU A 1 111 ? -9.370 -7.427 23.695 1.00 94.44 111 LEU A N 1
ATOM 866 C CA . LEU A 1 111 ? -8.779 -6.185 23.188 1.00 94.44 111 LEU A CA 1
ATOM 867 C C . LEU A 1 111 ? -9.451 -4.931 23.767 1.00 94.44 111 LEU A C 1
ATOM 869 O O . LEU A 1 111 ? -9.193 -3.831 23.285 1.00 94.44 111 LEU A O 1
ATOM 873 N N . ALA A 1 112 ? -10.293 -5.078 24.794 1.00 94.19 112 ALA A N 1
ATOM 874 C CA . ALA A 1 112 ? -10.921 -3.945 25.463 1.00 94.19 112 ALA A CA 1
ATOM 875 C C . ALA A 1 112 ? -9.877 -2.908 25.912 1.00 94.19 112 ALA A C 1
ATOM 877 O O . ALA A 1 112 ? -8.868 -3.250 26.536 1.00 94.19 112 ALA A O 1
ATOM 878 N N . GLY A 1 113 ? -10.124 -1.639 25.595 1.00 94.31 113 GLY A N 1
ATOM 879 C CA . GLY A 1 113 ? -9.202 -0.535 25.870 1.00 94.31 113 GLY A CA 1
ATOM 880 C C . GLY A 1 113 ? -8.099 -0.347 24.822 1.00 94.31 113 GLY A C 1
ATOM 881 O O . GLY A 1 113 ? -7.244 0.517 25.007 1.00 94.31 113 GLY A O 1
ATOM 882 N N . GLN A 1 114 ? -8.081 -1.143 23.747 1.00 95.88 114 GLN A N 1
ATOM 883 C CA . GLN A 1 114 ? -7.170 -0.992 22.601 1.00 95.88 114 GLN A CA 1
ATOM 884 C C . GLN A 1 114 ? -7.889 -0.456 21.355 1.00 95.88 114 GLN A C 1
ATOM 886 O O . GLN A 1 114 ? -7.406 -0.637 20.239 1.00 95.88 114 GLN A O 1
ATOM 891 N N . GLU A 1 115 ? -9.066 0.147 21.505 1.00 97.06 115 GLU A N 1
ATOM 892 C CA . GLU A 1 115 ? -9.850 0.657 20.383 1.00 97.06 115 GLU A CA 1
ATOM 893 C C . GLU A 1 115 ? -9.158 1.866 19.733 1.00 97.06 115 GLU A C 1
ATOM 895 O O . GLU A 1 115 ? -8.824 2.839 20.406 1.00 97.06 115 GLU A O 1
ATOM 900 N N . ILE A 1 116 ? -8.964 1.818 18.412 1.00 97.38 116 ILE A N 1
ATOM 901 C CA . ILE A 1 116 ? -8.446 2.947 17.615 1.00 97.38 116 ILE A CA 1
ATOM 902 C C . ILE A 1 116 ? -9.571 3.760 16.975 1.00 97.38 116 ILE A C 1
ATOM 904 O O . ILE A 1 116 ? -9.429 4.963 16.770 1.00 97.38 116 ILE A O 1
ATOM 908 N N . ALA A 1 117 ? -10.687 3.104 16.658 1.00 98.00 117 ALA A N 1
ATOM 909 C CA . ALA A 1 117 ? -11.883 3.700 16.082 1.00 98.00 117 ALA A CA 1
ATOM 910 C C . ALA A 1 117 ? -13.063 2.733 16.223 1.00 98.00 117 ALA A C 1
ATOM 912 O O . ALA A 1 117 ? -12.890 1.548 16.510 1.00 98.00 117 ALA A O 1
ATOM 913 N N . TRP A 1 118 ? -14.262 3.242 15.979 1.00 98.50 118 TRP A N 1
ATOM 914 C CA . TRP A 1 118 ? -15.500 2.482 15.927 1.00 98.50 118 TRP A CA 1
ATOM 915 C C . TRP A 1 118 ? -16.143 2.657 14.554 1.00 98.50 118 TRP A C 1
ATOM 917 O O . TRP A 1 118 ? -16.312 3.786 14.099 1.00 98.50 118 TRP A O 1
ATOM 927 N N . VAL A 1 119 ? -16.522 1.555 13.919 1.00 98.31 119 VAL A N 1
ATOM 928 C CA . VAL A 1 119 ? -17.264 1.494 12.654 1.00 98.31 119 VAL A CA 1
ATOM 929 C C . VAL A 1 119 ? -18.702 1.036 12.910 1.00 98.31 119 VAL A C 1
ATOM 931 O O . VAL A 1 119 ? -19.068 0.654 14.031 1.00 98.31 119 VAL A O 1
ATOM 934 N N . GLU A 1 120 ? -19.559 1.160 11.900 1.00 97.94 120 GLU A N 1
ATOM 935 C CA . GLU A 1 120 ? -20.997 0.929 12.063 1.00 97.94 120 GLU A CA 1
ATOM 936 C C . GLU A 1 120 ? -21.316 -0.535 12.342 1.00 97.94 120 GLU A C 1
ATOM 938 O O . GLU A 1 120 ? -22.034 -0.837 13.302 1.00 97.94 120 GLU A O 1
ATOM 943 N N . THR A 1 121 ? -20.746 -1.444 11.544 1.00 96.31 121 THR A N 1
ATOM 944 C CA . THR A 1 121 ? -21.061 -2.869 11.624 1.00 96.31 121 THR A CA 1
ATOM 945 C C . THR A 1 121 ? -19.835 -3.732 11.935 1.00 96.31 121 THR A C 1
ATOM 947 O O . THR A 1 121 ? -18.709 -3.391 11.573 1.00 96.31 121 THR A O 1
ATOM 950 N N . PRO A 1 122 ? -20.022 -4.911 12.554 1.00 94.00 122 PRO A N 1
ATOM 951 C CA . PRO A 1 122 ? -18.946 -5.889 12.710 1.00 94.00 122 PRO A CA 1
ATOM 952 C C . PRO A 1 122 ? -18.367 -6.414 11.389 1.00 94.00 122 PRO A C 1
ATOM 954 O O . PRO A 1 122 ? -17.268 -6.954 11.404 1.00 94.00 122 PRO A O 1
ATOM 957 N N . VAL A 1 123 ? -19.098 -6.292 10.273 1.00 95.25 123 VAL A N 1
ATOM 958 C CA . VAL A 1 123 ? -18.611 -6.682 8.939 1.00 95.25 123 VAL A CA 1
ATOM 959 C C . VAL A 1 123 ? -17.591 -5.668 8.431 1.00 95.25 123 VAL A C 1
ATOM 961 O O . VAL A 1 123 ? -16.571 -6.067 7.885 1.00 95.25 123 VAL A O 1
ATOM 964 N N . ASP A 1 124 ? -17.813 -4.379 8.689 1.00 94.62 124 ASP A N 1
ATOM 965 C CA . ASP A 1 124 ? -16.851 -3.324 8.353 1.00 94.62 124 ASP A CA 1
ATOM 966 C C . ASP A 1 124 ? -15.549 -3.449 9.167 1.00 94.62 124 ASP A C 1
ATOM 968 O O . ASP A 1 124 ? -14.489 -3.013 8.728 1.00 94.62 124 ASP A O 1
ATOM 972 N N . ALA A 1 125 ? -15.622 -4.051 10.359 1.00 92.81 125 ALA A N 1
ATOM 973 C CA . ALA A 1 125 ? -14.478 -4.313 11.235 1.00 92.81 125 ALA A CA 1
ATOM 974 C C . ALA A 1 125 ? -13.817 -5.691 11.020 1.00 92.81 125 ALA A C 1
ATOM 976 O O . ALA A 1 125 ? -12.917 -6.057 11.785 1.00 92.81 125 ALA A O 1
ATOM 977 N N . PHE A 1 126 ? -14.304 -6.494 10.069 1.00 89.69 126 PHE A N 1
ATOM 978 C CA . PHE A 1 126 ? -13.889 -7.888 9.908 1.00 89.69 126 PHE A CA 1
ATOM 979 C C . PHE A 1 126 ? -12.523 -8.024 9.228 1.00 89.69 126 PHE A C 1
ATOM 981 O O . PHE A 1 126 ? -11.670 -8.738 9.822 1.00 89.69 126 PHE A O 1
#

Foldseek 3Di:
DAFDDLVVDPCSVPDPLLCVQLVCVVCVVVVVNPPRDSGDPCSSVVCVVVDTDDDDPPDDDDDDDDDDDDDFDWAQDDDPQFHAFAFDDDPPDDPPDDDDDPVCCVVVVVRPPRGRITGRDVVVND

pLDDT: mean 93.46, std 6.25, range [67.38, 98.5]

Secondary structure (DSSP, 8-state):
-EE--GGGSTTGGGS-HHHHHHHHHHHGGGGT--S--SS-SSHHHHHHHH---EE-SS---------------EESS--SS--EEEEPPPTT--TTS----HHHHHHHTTTTT-EEEEESSTTTT-

Radius of gyration: 23.04 Å; chains: 1; bounding box: 45×36×53 Å